Protein AF-A0A7U9STM2-F1 (afdb_monomer_lite)

Foldseek 3Di:
DDDDDPDDDDDDDLVPDDCVVPLLSVLLDLPDALVSLLVLLVVLLVDDDPVVNVSSVVSNVNSCVSHVVSVVVCCVDDVSVVSNCVSCVVVVVVVVVVVVVVVLLVVLLVQLVVCVVVPDDLVVSLVVSCVVVVDDSVRSVVND

Sequence (144 aa):
MKGEVLFPTQIIVTKELEEETHIWLSALSDEIKKQSMLRLLKETGRLSGKAEKEYADSVMEVSIGANKQVIEELIGDGDMCQALMEIMEPQLLLREKEARKEGRKEGIQGTVDTLREFGHGDLEIKRAIMQRYQLSIEEAGEYL

pLDDT: mean 86.17, std 10.6, range [41.19, 97.88]

Secondary structure (DSSP, 8-state):
-----SS------GGGS-TTT-HHHHTTSS---HHHHHHHHHHHHH--SHHHHHHHHHHHHHHHHH-HHHHHHHHH-TTHHHHHHHHHHHHHHHHHHHHHHHHHHHHHHHHHHHHHHTT--HHHHHHHHHHHHT--HHHHHTT-

Radius of gyration: 26.17 Å; chains: 1; bounding box: 49×39×75 Å

Structure (mmCIF, N/CA/C/O backbone):
data_AF-A0A7U9STM2-F1
#
_entry.id   AF-A0A7U9STM2-F1
#
loop_
_atom_site.group_PDB
_atom_site.id
_atom_site.type_symbol
_atom_site.label_atom_id
_atom_site.label_alt_id
_atom_site.label_comp_id
_atom_site.label_asym_id
_atom_site.label_entity_id
_atom_site.label_seq_id
_atom_site.pdbx_PDB_ins_code
_atom_site.Cartn_x
_atom_site.Cartn_y
_atom_site.Cartn_z
_atom_site.occupancy
_atom_site.B_iso_or_equiv
_atom_site.auth_seq_id
_atom_site.auth_comp_id
_atom_site.auth_asym_id
_atom_site.auth_atom_id
_atom_site.pdbx_PDB_model_num
ATOM 1 N N . MET A 1 1 ? -25.153 -22.803 37.584 1.00 41.19 1 MET A N 1
ATOM 2 C CA . MET A 1 1 ? -24.150 -23.883 37.476 1.00 41.19 1 MET A CA 1
ATOM 3 C C . MET A 1 1 ? -22.917 -23.459 38.261 1.00 41.19 1 MET A C 1
ATOM 5 O O . MET A 1 1 ? -22.403 -22.388 37.980 1.00 41.19 1 MET A O 1
ATOM 9 N N . LYS A 1 2 ? -22.485 -24.227 39.269 1.00 46.94 2 LYS A N 1
ATOM 10 C CA . LYS A 1 2 ? -21.166 -24.054 39.902 1.00 46.94 2 LYS A CA 1
ATOM 11 C C . LYS A 1 2 ? -20.234 -25.073 39.249 1.00 46.94 2 LYS A C 1
ATOM 13 O O . LYS A 1 2 ? -20.282 -26.241 39.609 1.00 46.94 2 LYS A O 1
ATOM 18 N N . GLY A 1 3 ? -19.499 -24.647 38.227 1.00 58.28 3 GLY A N 1
ATOM 19 C CA . GLY A 1 3 ? -18.401 -25.428 37.664 1.00 58.28 3 GLY A CA 1
ATOM 20 C C . GLY A 1 3 ? -17.124 -25.044 38.395 1.00 58.28 3 GLY A C 1
ATOM 21 O O . GLY A 1 3 ? -16.767 -23.868 38.401 1.00 58.28 3 GLY A O 1
ATOM 22 N N . GLU A 1 4 ? -16.480 -26.003 39.055 1.00 63.41 4 GLU A N 1
ATOM 23 C CA . GLU A 1 4 ? -15.138 -25.810 39.604 1.00 63.41 4 GLU A CA 1
ATOM 24 C C . GLU A 1 4 ? -14.169 -25.620 38.436 1.00 63.41 4 GLU A C 1
ATOM 26 O O . GLU A 1 4 ? -13.961 -26.530 37.633 1.00 63.41 4 GLU A O 1
ATOM 31 N N . VAL A 1 5 ? -13.625 -24.413 38.293 1.00 62.53 5 VAL A N 1
ATOM 32 C CA . VAL A 1 5 ? -12.646 -24.124 37.247 1.00 62.53 5 VAL A CA 1
ATOM 33 C C . VAL A 1 5 ? -11.273 -24.539 37.767 1.00 62.53 5 VAL A C 1
ATOM 35 O O . VAL A 1 5 ? -10.839 -24.068 38.815 1.00 62.53 5 VAL A O 1
ATOM 38 N N . LEU A 1 6 ? -10.612 -25.456 37.053 1.00 74.06 6 LEU A N 1
ATOM 39 C CA . LEU A 1 6 ? -9.398 -26.175 37.484 1.00 74.06 6 LEU A CA 1
ATOM 40 C C . LEU A 1 6 ? -8.150 -25.288 37.668 1.00 74.06 6 LEU A C 1
ATOM 42 O O . LEU A 1 6 ? -7.099 -25.773 38.080 1.00 74.06 6 LEU A O 1
ATOM 46 N N . PHE A 1 7 ? -8.252 -23.999 37.362 1.00 79.75 7 PHE A N 1
ATOM 47 C CA . PHE A 1 7 ? -7.211 -22.993 37.531 1.00 79.75 7 PHE A CA 1
ATOM 48 C C . PHE A 1 7 ? -7.848 -21.594 37.590 1.00 79.75 7 PHE A C 1
ATOM 50 O O . PHE A 1 7 ? -8.989 -21.419 37.138 1.00 79.75 7 PHE A O 1
ATOM 57 N N . PRO A 1 8 ? -7.134 -20.586 38.131 1.00 80.88 8 PRO A N 1
ATOM 58 C CA . PRO A 1 8 ? -7.616 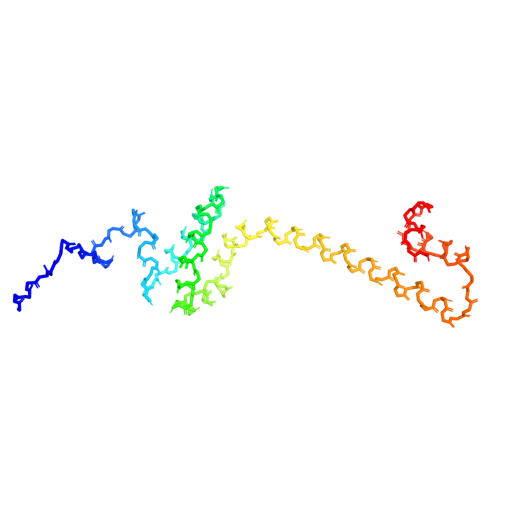-19.210 38.172 1.00 80.88 8 PRO A CA 1
ATOM 59 C C . PRO A 1 8 ? -8.045 -18.749 36.779 1.00 80.88 8 PRO A C 1
ATOM 61 O O . PRO A 1 8 ? -7.236 -18.682 35.858 1.00 80.88 8 PRO A O 1
ATOM 64 N N . THR A 1 9 ? -9.336 -18.469 36.626 1.00 84.94 9 THR A N 1
ATOM 65 C CA . THR A 1 9 ? -9.938 -18.077 35.352 1.00 84.94 9 THR A CA 1
ATOM 66 C C . THR A 1 9 ? -10.520 -16.689 35.497 1.00 84.94 9 THR A C 1
ATOM 68 O O . THR A 1 9 ? -11.333 -16.440 36.387 1.00 84.94 9 THR A O 1
ATOM 71 N N . GLN A 1 10 ? -10.105 -15.791 34.611 1.00 83.75 10 GLN A N 1
ATOM 72 C CA . GLN A 1 10 ? -10.669 -14.458 34.499 1.00 83.75 10 GLN A CA 1
ATOM 73 C C . GLN A 1 10 ? -11.554 -14.407 33.257 1.00 83.75 10 GLN A C 1
ATOM 75 O O . GLN A 1 10 ? -11.119 -14.762 32.164 1.00 83.75 10 GLN A O 1
ATOM 80 N N . ILE A 1 11 ? -12.801 -13.979 33.437 1.00 84.44 11 ILE A N 1
ATOM 81 C CA . ILE A 1 11 ? -13.749 -13.762 32.345 1.00 84.44 11 ILE A CA 1
ATOM 82 C C . ILE A 1 11 ? -13.866 -12.256 32.150 1.00 84.44 11 ILE A C 1
ATOM 84 O O . ILE A 1 11 ? -14.214 -11.539 33.086 1.00 84.44 11 ILE A O 1
ATOM 88 N N . ILE A 1 12 ? -13.569 -11.791 30.940 1.00 82.31 12 ILE A N 1
ATOM 89 C CA . ILE A 1 12 ? -13.758 -10.399 30.537 1.00 82.31 12 ILE A CA 1
ATOM 90 C C . ILE A 1 12 ? -14.971 -10.353 29.614 1.00 82.31 12 ILE A C 1
ATOM 92 O O . ILE A 1 12 ? -15.032 -11.074 28.620 1.00 82.31 12 ILE A O 1
ATOM 96 N N . VAL A 1 13 ? -15.941 -9.512 29.957 1.00 84.50 13 VAL A N 1
ATOM 97 C CA . VAL A 1 13 ? -17.175 -9.338 29.190 1.00 84.50 13 VAL A CA 1
ATOM 98 C C . VAL A 1 13 ? -17.058 -8.033 28.409 1.00 84.50 13 VAL A C 1
ATOM 100 O O . VAL A 1 13 ? -17.292 -6.959 28.952 1.00 84.50 13 VAL A O 1
ATOM 103 N N . THR A 1 14 ? -16.675 -8.113 27.133 1.00 80.56 14 THR A N 1
ATOM 104 C CA . THR A 1 14 ? -16.363 -6.936 26.297 1.00 80.56 14 THR A CA 1
ATOM 105 C C . THR A 1 14 ? -17.529 -5.955 26.165 1.00 80.56 14 THR A C 1
ATOM 107 O O . THR A 1 14 ? -17.302 -4.751 26.158 1.00 80.56 14 THR A O 1
ATOM 110 N N . LYS A 1 15 ? -18.776 -6.446 26.160 1.00 77.94 15 LYS A N 1
ATOM 111 C CA . LYS A 1 15 ? -19.999 -5.617 26.145 1.00 77.94 15 LYS A CA 1
ATOM 112 C C . LYS A 1 15 ? -20.225 -4.772 27.411 1.00 77.94 15 LYS A C 1
ATOM 114 O O . LYS A 1 15 ? -21.044 -3.862 27.384 1.00 77.94 15 LYS A O 1
ATOM 119 N N . GLU A 1 16 ? -19.568 -5.105 28.522 1.00 81.88 16 GLU A N 1
ATOM 120 C CA . GLU A 1 16 ? -19.660 -4.358 29.789 1.00 81.88 16 GLU A CA 1
ATOM 121 C C . GLU A 1 16 ? -18.469 -3.411 29.987 1.00 81.88 16 GLU A C 1
ATOM 123 O O . GLU A 1 16 ? -18.435 -2.654 30.957 1.00 81.88 16 GLU A O 1
ATOM 128 N N . LEU A 1 17 ? -17.492 -3.439 29.077 1.00 81.88 17 LEU A N 1
ATOM 129 C CA . LEU A 1 17 ? -16.356 -2.532 29.114 1.00 81.88 17 LEU A CA 1
ATOM 130 C C . LEU A 1 17 ? -16.737 -1.166 28.550 1.00 81.88 17 LEU A C 1
ATOM 132 O O . LEU A 1 17 ? -17.488 -1.047 27.582 1.00 81.88 17 LEU A O 1
ATOM 136 N N . GLU A 1 18 ? -16.139 -0.126 29.123 1.00 79.75 18 GLU A N 1
ATOM 137 C CA . GLU A 1 18 ? -16.176 1.202 28.531 1.00 79.75 18 GLU A CA 1
ATOM 138 C C . GLU A 1 18 ? -15.393 1.200 27.211 1.00 79.75 18 GLU A C 1
ATOM 140 O O . GLU A 1 18 ? -14.176 0.980 27.181 1.00 79.75 18 GLU A O 1
ATOM 145 N N . GLU A 1 19 ? -16.125 1.430 26.119 1.00 72.75 19 GLU A N 1
ATOM 146 C CA . GLU A 1 19 ? -15.654 1.312 24.735 1.00 72.75 19 GLU A CA 1
ATOM 147 C C . GLU A 1 19 ? -14.490 2.272 24.435 1.00 72.75 19 GLU A C 1
ATOM 149 O O . GLU A 1 19 ? -13.602 1.944 23.650 1.00 72.75 19 GLU A O 1
ATOM 154 N N . GLU A 1 20 ? -14.446 3.434 25.097 1.00 74.19 20 GLU A N 1
ATOM 155 C CA . GLU A 1 20 ? -13.393 4.434 24.890 1.00 74.19 20 GLU A CA 1
ATOM 156 C C . GLU A 1 20 ? -12.037 4.008 25.464 1.00 74.19 20 GLU A C 1
ATOM 158 O O . GLU A 1 20 ? -11.002 4.296 24.867 1.00 74.19 20 GLU A O 1
ATOM 163 N N . THR A 1 21 ? -12.024 3.304 26.598 1.00 81.06 21 THR A N 1
ATOM 164 C CA . THR A 1 21 ? -10.782 2.887 27.272 1.00 81.06 21 THR A CA 1
ATOM 165 C C . THR A 1 21 ? -10.283 1.527 26.784 1.00 81.06 21 THR A C 1
ATOM 167 O O . THR A 1 21 ? -9.089 1.245 26.852 1.00 81.06 21 THR A O 1
ATOM 170 N N . HIS A 1 22 ? -11.180 0.683 26.266 1.00 86.69 22 HIS A N 1
ATOM 171 C CA . HIS A 1 22 ? -10.884 -0.706 25.894 1.00 86.69 22 HIS A CA 1
ATOM 172 C C . HIS A 1 22 ? -11.125 -0.986 24.408 1.00 86.69 22 HIS A C 1
ATOM 174 O O . HIS A 1 22 ? -11.522 -2.092 24.043 1.00 86.69 22 HIS A O 1
ATOM 180 N N . ILE A 1 23 ? -10.859 0.004 23.553 1.00 86.31 23 ILE A N 1
ATOM 181 C CA . ILE A 1 23 ? -11.194 -0.032 22.124 1.00 86.31 23 ILE A CA 1
ATOM 182 C C . ILE A 1 23 ? -10.671 -1.277 21.384 1.00 86.31 23 ILE A C 1
ATOM 184 O O . ILE A 1 23 ? -1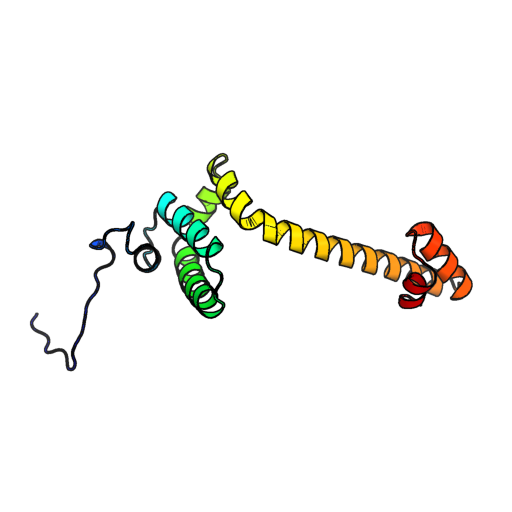1.359 -1.830 20.534 1.00 86.31 23 ILE A O 1
ATOM 188 N N . TRP A 1 24 ? -9.481 -1.772 21.737 1.00 89.00 24 TRP A N 1
ATOM 189 C CA . TRP A 1 24 ? -8.902 -2.976 21.129 1.00 89.00 24 TRP A CA 1
ATOM 190 C C . TRP A 1 24 ? -9.635 -4.263 21.524 1.00 89.00 24 TRP A C 1
ATOM 192 O O . TRP A 1 24 ? -9.747 -5.177 20.716 1.00 89.00 24 TRP A O 1
ATOM 202 N N . LEU A 1 25 ? -10.155 -4.343 22.754 1.00 87.94 25 LEU A N 1
ATOM 203 C CA . LEU A 1 25 ? -10.939 -5.493 23.213 1.00 87.94 25 LEU A CA 1
ATOM 204 C C . LEU A 1 25 ? -12.376 -5.431 22.695 1.00 87.94 25 LEU A C 1
ATOM 206 O O . LEU A 1 25 ? -12.946 -6.469 22.369 1.00 87.94 25 LEU A O 1
ATOM 210 N N . SER A 1 26 ? -12.962 -4.234 22.608 1.00 85.50 26 SER A N 1
ATOM 211 C CA . SER A 1 26 ? -14.299 -4.064 22.035 1.00 85.50 26 SER A CA 1
ATOM 212 C C . SER A 1 26 ? -14.318 -4.316 20.526 1.00 85.50 26 SER A C 1
ATOM 214 O O . SER A 1 26 ? -15.320 -4.814 20.018 1.00 85.50 26 SER A O 1
ATOM 216 N N . ALA A 1 27 ? -13.210 -4.063 19.821 1.00 88.38 27 ALA A N 1
ATOM 217 C CA . ALA A 1 27 ? -13.078 -4.333 18.391 1.00 88.38 27 ALA A CA 1
ATOM 218 C C . ALA A 1 27 ? -13.173 -5.823 18.019 1.00 88.38 27 ALA A C 1
ATOM 220 O O . ALA A 1 27 ? -13.601 -6.147 16.917 1.00 88.38 27 ALA A O 1
ATOM 221 N N . LEU A 1 28 ? -12.864 -6.728 18.955 1.00 87.94 28 LEU A N 1
ATOM 222 C CA . LEU A 1 28 ? -12.997 -8.180 18.765 1.00 87.94 28 LEU A CA 1
ATOM 223 C C . LEU A 1 28 ? -14.460 -8.671 18.745 1.00 87.94 28 LEU A C 1
ATOM 225 O O . LEU A 1 28 ? -14.698 -9.873 18.638 1.00 87.94 28 LEU A O 1
ATOM 229 N N . SER A 1 29 ? -15.427 -7.762 18.879 1.00 85.44 29 SER A N 1
ATOM 230 C CA . SER A 1 29 ? -16.857 -8.021 18.693 1.00 85.44 29 SER A CA 1
ATOM 231 C C . SER A 1 29 ? -17.253 -7.944 17.213 1.00 85.44 29 SER A C 1
ATOM 233 O O . SER A 1 29 ? -16.655 -7.186 16.453 1.00 85.44 29 SER A O 1
ATOM 235 N N . ASP A 1 30 ? -18.299 -8.663 16.808 1.00 88.38 30 ASP A N 1
ATOM 236 C CA . ASP A 1 30 ? -18.936 -8.580 15.481 1.00 88.38 30 ASP A CA 1
ATOM 237 C C . ASP A 1 30 ? -20.034 -7.498 15.390 1.00 88.38 30 ASP A C 1
ATOM 239 O O . ASP A 1 30 ? -20.701 -7.356 14.366 1.00 88.38 30 ASP A O 1
ATOM 243 N N . GLU A 1 31 ? -20.200 -6.705 16.453 1.00 85.56 31 GLU A N 1
ATOM 244 C CA . GLU A 1 31 ? -21.159 -5.596 16.545 1.00 85.56 31 GLU A CA 1
ATOM 245 C C . GLU A 1 31 ? -20.462 -4.220 16.630 1.00 85.56 31 GLU A C 1
ATOM 247 O O . GLU A 1 31 ? -20.928 -3.306 17.320 1.00 85.56 31 GLU A O 1
ATOM 252 N N . ILE A 1 32 ? -19.306 -4.047 15.977 1.00 87.56 32 ILE A N 1
ATOM 253 C CA . ILE A 1 32 ? -18.551 -2.789 16.076 1.00 87.56 32 ILE A CA 1
ATOM 254 C C . ILE A 1 32 ? -19.309 -1.630 15.410 1.00 87.56 32 ILE A C 1
ATOM 256 O O . ILE A 1 32 ? -19.852 -1.739 14.311 1.00 87.56 32 ILE A O 1
ATOM 260 N N . LYS A 1 33 ? -19.316 -0.455 16.043 1.00 87.69 33 LYS A N 1
ATOM 261 C CA . LYS A 1 33 ? -19.903 0.755 15.447 1.00 87.69 33 LYS A CA 1
ATOM 262 C C . LYS A 1 33 ? -18.910 1.430 14.500 1.00 87.69 33 LYS A C 1
ATOM 264 O O . LYS A 1 33 ? -17.704 1.428 14.745 1.00 87.69 33 LYS A O 1
ATOM 269 N N . LYS A 1 34 ? -19.420 2.147 13.489 1.00 84.62 34 LYS A N 1
ATOM 270 C CA . LYS A 1 34 ? -18.614 2.964 12.552 1.00 84.62 34 LYS A CA 1
ATOM 271 C C . LYS A 1 34 ? -17.614 3.888 13.248 1.00 84.62 34 LYS A C 1
ATOM 273 O O . LYS A 1 34 ? -16.449 3.949 12.870 1.00 84.62 34 LYS A O 1
ATOM 278 N N . GLN A 1 35 ? -18.069 4.613 14.272 1.00 81.06 35 GLN A N 1
ATOM 279 C CA . GLN A 1 35 ? -17.226 5.562 15.006 1.00 81.06 35 GLN A CA 1
ATOM 280 C C . GLN A 1 35 ? -16.085 4.858 15.748 1.00 81.06 35 GLN A C 1
ATOM 282 O O . GLN A 1 35 ? -14.965 5.366 15.772 1.00 81.06 35 GLN A O 1
ATOM 287 N N . SER A 1 36 ? -16.356 3.685 16.314 1.00 85.75 36 SER A N 1
ATOM 288 C CA . SER A 1 36 ? -15.369 2.869 17.021 1.00 85.75 36 SER A CA 1
ATOM 289 C C . SER A 1 36 ? -14.344 2.293 16.050 1.00 85.75 36 SER A C 1
ATOM 291 O O . SER A 1 36 ? -13.149 2.401 16.303 1.00 85.75 36 SER A O 1
ATOM 293 N N . MET A 1 37 ? -14.785 1.805 14.887 1.00 86.06 37 MET A N 1
ATOM 294 C CA . MET A 1 37 ? -13.884 1.358 13.821 1.00 86.06 37 MET A CA 1
ATOM 295 C C . MET A 1 37 ? -12.982 2.495 13.313 1.00 86.06 37 MET A C 1
ATOM 297 O O . MET A 1 37 ? -11.777 2.314 13.161 1.00 86.06 37 MET A O 1
ATOM 301 N N . LEU A 1 38 ? -13.521 3.705 13.125 1.00 81.88 38 LEU A N 1
ATOM 302 C CA . LEU A 1 38 ? -12.701 4.870 12.770 1.00 81.88 38 LEU A CA 1
ATOM 303 C C . LEU A 1 38 ? -11.667 5.227 13.838 1.00 81.88 38 LEU A C 1
ATOM 305 O O . LEU A 1 38 ? -10.540 5.596 13.510 1.00 81.88 38 LEU A O 1
ATOM 309 N N . ARG A 1 39 ? -12.041 5.166 15.118 1.00 84.69 39 ARG A N 1
ATOM 310 C CA . ARG A 1 39 ? -11.091 5.399 16.211 1.00 84.69 39 ARG A CA 1
ATOM 311 C C . ARG A 1 39 ? -10.000 4.328 16.215 1.00 84.69 39 ARG A C 1
ATOM 313 O O . ARG A 1 39 ? -8.836 4.678 16.358 1.00 84.69 39 ARG A O 1
ATOM 320 N N . LEU A 1 40 ? -10.352 3.066 15.976 1.00 87.38 40 LEU A N 1
ATOM 321 C CA . LEU A 1 40 ? -9.404 1.955 15.874 1.00 87.38 40 LEU A CA 1
ATOM 322 C C . LEU A 1 40 ? -8.392 2.177 14.734 1.00 87.38 40 LEU A C 1
ATOM 324 O O . LEU A 1 40 ? -7.185 2.046 14.937 1.00 87.38 40 LEU A O 1
ATOM 328 N N . LEU A 1 41 ? -8.865 2.621 13.565 1.00 83.38 41 LEU A N 1
ATOM 329 C CA . LEU A 1 41 ? -8.018 3.013 12.430 1.00 83.38 41 LEU A CA 1
ATOM 330 C C . LEU A 1 41 ? -7.069 4.169 12.786 1.00 83.38 41 LEU A C 1
ATOM 332 O O . LEU A 1 41 ? -5.882 4.121 12.459 1.00 83.38 41 LEU A O 1
ATOM 336 N N . LYS A 1 42 ? -7.568 5.191 13.495 1.00 83.12 42 LYS A N 1
ATOM 337 C CA . LYS A 1 42 ? -6.748 6.319 13.969 1.00 83.12 42 LYS A CA 1
ATOM 338 C C . LYS A 1 42 ? -5.667 5.865 14.943 1.00 83.12 42 LYS A C 1
ATOM 340 O O . LYS A 1 42 ? -4.516 6.258 14.782 1.00 83.12 42 LYS A O 1
ATOM 345 N N . GLU A 1 43 ? -6.018 5.045 15.928 1.00 85.12 43 GLU A N 1
ATOM 346 C CA . GLU A 1 43 ? -5.055 4.537 16.907 1.00 85.12 43 GLU A CA 1
ATOM 347 C C . GLU A 1 43 ? -4.003 3.648 16.237 1.00 85.12 43 GLU A C 1
ATOM 349 O O . GLU A 1 43 ? -2.817 3.828 16.500 1.00 85.12 43 GLU A O 1
ATOM 354 N N . THR A 1 44 ? -4.395 2.811 15.270 1.00 83.75 44 THR A N 1
ATOM 355 C CA . THR A 1 44 ? -3.459 2.018 14.450 1.00 83.75 44 THR A CA 1
ATOM 356 C C . THR A 1 44 ? -2.438 2.907 13.731 1.00 83.75 44 THR A C 1
ATOM 358 O O . THR A 1 44 ? -1.238 2.635 13.764 1.00 83.75 44 THR A O 1
ATOM 361 N N . GLY A 1 45 ? -2.886 4.017 13.132 1.00 77.31 45 GLY A N 1
ATOM 362 C CA . GLY A 1 45 ? -2.006 4.973 12.451 1.00 77.31 45 GLY A CA 1
ATOM 363 C C . GLY A 1 45 ? -1.014 5.695 13.374 1.00 77.31 45 GLY A C 1
ATOM 364 O O . GLY A 1 45 ? 0.025 6.162 12.908 1.00 77.31 45 GLY A O 1
ATOM 365 N N . ARG A 1 46 ? -1.301 5.778 14.681 1.00 83.38 46 ARG A N 1
ATOM 366 C CA . ARG A 1 46 ? -0.440 6.434 15.683 1.00 83.38 46 ARG A CA 1
ATOM 367 C C . ARG A 1 46 ? 0.640 5.514 16.246 1.00 83.38 46 ARG A C 1
ATOM 369 O O . ARG A 1 46 ? 1.592 6.007 16.854 1.00 83.38 46 ARG A O 1
ATOM 376 N N . LEU A 1 47 ? 0.511 4.202 16.058 1.00 86.19 47 LEU A N 1
ATOM 377 C CA . LEU A 1 47 ? 1.495 3.239 16.538 1.00 86.19 47 LEU A CA 1
ATOM 378 C C . LEU A 1 47 ? 2.814 3.406 15.784 1.00 86.19 47 LEU A C 1
ATOM 380 O O . LEU A 1 47 ? 2.858 3.537 14.559 1.00 86.19 47 LEU A O 1
ATOM 384 N N . SER A 1 48 ? 3.918 3.372 16.525 1.00 83.38 48 SER A N 1
ATOM 385 C CA . SER A 1 48 ? 5.270 3.498 15.965 1.00 83.38 48 SER A CA 1
ATOM 386 C C . SER A 1 48 ? 6.142 2.275 16.248 1.00 83.38 48 SER A C 1
ATOM 388 O O . SER A 1 48 ? 7.024 1.969 15.443 1.00 83.38 48 SER A O 1
ATOM 390 N N . GLY A 1 49 ? 5.861 1.527 17.321 1.00 89.19 49 GLY A N 1
ATOM 391 C CA . GLY A 1 49 ? 6.572 0.302 17.669 1.00 89.19 49 GLY A CA 1
ATOM 392 C C . GLY A 1 49 ? 6.233 -0.864 16.739 1.00 89.19 49 GLY A C 1
ATOM 393 O O . GLY A 1 49 ? 5.076 -1.082 16.394 1.00 89.19 49 GLY A O 1
ATOM 394 N N . LYS A 1 50 ? 7.243 -1.657 16.358 1.00 87.88 50 LYS A N 1
ATOM 395 C CA . LYS A 1 50 ? 7.053 -2.835 15.493 1.00 87.88 50 LYS A CA 1
ATOM 396 C C . LYS A 1 50 ? 6.104 -3.868 16.116 1.00 87.88 50 LYS A C 1
ATOM 398 O O . LYS A 1 50 ? 5.158 -4.282 15.463 1.00 87.88 50 LYS A O 1
ATOM 403 N N . ALA A 1 51 ? 6.335 -4.242 17.376 1.00 89.44 51 ALA A N 1
ATOM 404 C CA . ALA A 1 51 ? 5.506 -5.234 18.065 1.00 89.44 51 ALA A CA 1
ATOM 405 C C . ALA A 1 51 ? 4.067 -4.735 18.284 1.00 89.44 51 ALA A C 1
ATOM 407 O O . ALA A 1 51 ? 3.116 -5.478 18.084 1.00 89.44 51 ALA A O 1
ATOM 408 N N . GLU A 1 52 ? 3.901 -3.461 18.648 1.00 87.69 52 GLU A N 1
ATOM 409 C CA . GLU A 1 52 ? 2.579 -2.843 18.812 1.00 87.69 52 GLU A CA 1
ATOM 410 C C . GLU A 1 52 ? 1.786 -2.860 17.505 1.00 87.69 52 GLU A C 1
ATOM 412 O O . GLU A 1 52 ? 0.605 -3.191 17.519 1.00 87.69 52 GLU A O 1
ATOM 417 N N . LYS A 1 53 ? 2.448 -2.564 16.377 1.00 87.62 53 LYS A N 1
ATOM 418 C CA . LYS A 1 53 ? 1.846 -2.671 15.045 1.00 87.62 53 LYS A CA 1
ATOM 419 C C . LYS A 1 53 ? 1.424 -4.099 14.724 1.00 87.62 53 LYS A C 1
ATOM 421 O O . LYS A 1 53 ? 0.285 -4.296 14.344 1.00 87.62 53 LYS A O 1
ATOM 426 N N . GLU A 1 54 ? 2.287 -5.089 14.946 1.00 90.69 54 GLU A N 1
ATOM 427 C CA . GLU A 1 54 ? 1.953 -6.499 14.682 1.00 90.69 54 GLU A CA 1
ATOM 428 C C . GLU A 1 54 ? 0.741 -6.977 15.512 1.00 90.69 54 GLU A C 1
ATOM 430 O O . GLU A 1 54 ? -0.128 -7.694 15.004 1.00 90.69 54 GLU A O 1
ATOM 435 N N . TYR A 1 55 ? 0.630 -6.546 16.775 1.00 91.00 55 TYR A N 1
ATOM 436 C CA . TYR A 1 55 ? -0.545 -6.841 17.603 1.00 91.00 55 TYR A CA 1
ATOM 437 C C . TYR A 1 55 ? -1.801 -6.117 17.118 1.00 91.00 55 TYR A C 1
ATOM 439 O O . TYR A 1 55 ? -2.867 -6.729 17.039 1.00 91.00 55 TYR A O 1
ATOM 447 N N . ALA A 1 56 ? -1.680 -4.835 16.777 1.00 90.50 56 ALA A N 1
ATOM 448 C CA . ALA A 1 56 ? -2.777 -4.055 16.223 1.00 90.50 56 ALA A CA 1
ATOM 449 C C . ALA A 1 56 ? -3.283 -4.644 14.906 1.00 90.50 56 ALA A C 1
ATOM 451 O O . ALA A 1 56 ? -4.489 -4.796 14.745 1.00 90.50 56 ALA A O 1
ATOM 452 N N . ASP A 1 57 ? -2.379 -5.051 14.016 1.00 88.12 57 ASP A N 1
ATOM 453 C CA . ASP A 1 57 ? -2.704 -5.680 12.737 1.00 88.12 57 ASP A CA 1
ATOM 454 C C . ASP A 1 57 ? -3.496 -6.976 12.952 1.00 88.12 57 ASP A C 1
ATOM 456 O O . ASP A 1 57 ? -4.523 -7.187 12.309 1.00 88.12 57 ASP A O 1
ATOM 460 N N . SER A 1 58 ? -3.091 -7.796 13.929 1.00 92.62 58 SER A N 1
ATOM 461 C CA . SER A 1 58 ? -3.796 -9.039 14.279 1.00 92.62 58 SER A CA 1
ATOM 462 C C . SER A 1 58 ? -5.226 -8.780 14.773 1.00 92.62 58 SER A C 1
ATOM 464 O O . SER A 1 58 ? -6.164 -9.481 14.392 1.00 92.62 58 SER A O 1
ATOM 466 N N . VAL A 1 59 ? -5.419 -7.759 15.618 1.00 92.12 59 VAL A N 1
ATOM 467 C CA . VAL A 1 59 ? -6.757 -7.369 16.097 1.00 92.12 59 VAL A CA 1
ATOM 468 C C . VAL A 1 59 ? -7.586 -6.773 14.959 1.00 92.12 59 VAL A C 1
ATOM 470 O O . VAL A 1 59 ? -8.757 -7.124 14.809 1.00 92.12 59 VAL A O 1
ATOM 473 N N . MET A 1 60 ? -6.990 -5.910 14.133 1.00 88.88 60 MET A N 1
ATOM 474 C CA . MET A 1 60 ? -7.634 -5.273 12.983 1.00 88.88 60 MET A CA 1
ATOM 475 C C . MET A 1 60 ? -8.124 -6.298 11.963 1.00 88.88 60 MET A C 1
ATOM 477 O O . MET A 1 60 ? -9.247 -6.174 11.482 1.00 88.88 60 MET A O 1
ATOM 481 N N . GLU A 1 61 ? -7.327 -7.323 11.661 1.00 90.50 61 GLU A N 1
ATOM 482 C CA . GLU A 1 61 ? -7.692 -8.380 10.715 1.00 90.50 61 GLU A CA 1
ATOM 483 C C . GLU A 1 61 ? -8.967 -9.110 11.153 1.00 90.50 61 GLU A C 1
ATOM 485 O O . GLU A 1 61 ? -9.923 -9.220 10.379 1.00 90.50 61 GLU A O 1
ATOM 490 N N . VAL A 1 62 ? -9.019 -9.545 12.416 1.00 92.31 62 VAL A N 1
ATOM 491 C CA . VAL A 1 62 ? -10.193 -10.232 12.975 1.00 92.31 62 VAL A CA 1
ATOM 492 C C . VAL A 1 62 ? -11.399 -9.295 13.023 1.00 92.31 62 VAL A C 1
ATOM 494 O O . VAL A 1 62 ? -12.495 -9.676 12.609 1.00 92.31 62 VAL A O 1
ATOM 497 N N . SER A 1 63 ? -11.191 -8.052 13.465 1.00 91.00 63 SER A N 1
ATOM 498 C CA . SER A 1 63 ? -12.254 -7.050 13.598 1.00 91.00 63 SER A CA 1
ATOM 499 C C . SER A 1 63 ? -12.868 -6.705 12.237 1.00 91.00 63 SER A C 1
ATOM 501 O O . SER A 1 63 ? -14.085 -6.724 12.084 1.00 91.00 63 SER A O 1
ATOM 503 N N . ILE A 1 64 ? -12.052 -6.445 11.211 1.00 89.19 64 ILE A N 1
ATOM 504 C CA . ILE A 1 64 ? -12.522 -6.173 9.842 1.00 89.19 64 ILE A CA 1
ATOM 505 C C . ILE A 1 64 ? -13.199 -7.409 9.248 1.00 89.19 64 ILE A C 1
ATOM 507 O O . ILE A 1 64 ? -14.242 -7.294 8.603 1.00 89.19 64 ILE A O 1
ATOM 511 N N . GLY A 1 65 ? -12.624 -8.593 9.473 1.00 89.31 65 GLY A N 1
ATOM 512 C CA . GLY A 1 65 ? -13.164 -9.856 8.981 1.00 89.31 65 GLY A CA 1
ATOM 513 C C . GLY A 1 65 ? -14.581 -10.132 9.487 1.00 89.31 65 GLY A C 1
ATOM 514 O O . GLY A 1 65 ? -15.427 -10.556 8.696 1.00 89.31 65 GLY A O 1
ATOM 515 N N . ALA A 1 66 ? -14.839 -9.849 10.767 1.00 91.56 66 ALA A N 1
ATOM 516 C CA . ALA A 1 66 ? -16.153 -9.986 11.393 1.00 91.56 66 ALA A CA 1
ATOM 517 C C . ALA A 1 66 ? -17.117 -8.838 11.033 1.00 91.56 66 ALA A C 1
ATOM 519 O O . ALA A 1 66 ? -18.312 -9.069 10.885 1.00 91.56 66 ALA A O 1
ATOM 520 N N . ASN A 1 67 ? -16.607 -7.619 10.816 1.00 90.81 67 ASN A N 1
ATOM 521 C CA . ASN A 1 67 ? -17.412 -6.402 10.650 1.00 90.81 67 ASN A CA 1
ATOM 522 C C . ASN A 1 67 ? -17.347 -5.803 9.227 1.00 90.81 67 ASN A C 1
ATOM 524 O O . ASN A 1 67 ? -17.285 -4.582 9.054 1.00 90.81 67 ASN A O 1
ATOM 528 N N . LYS A 1 68 ? -17.367 -6.645 8.184 1.00 89.12 68 LYS A N 1
ATOM 529 C CA . LYS A 1 68 ? -17.202 -6.206 6.780 1.00 89.12 68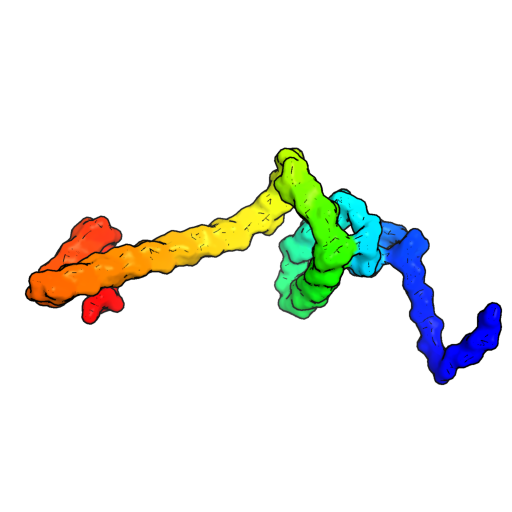 LYS A CA 1
ATOM 530 C C . LYS A 1 68 ? -18.195 -5.129 6.343 1.00 89.12 68 LYS A C 1
ATOM 532 O O . LYS A 1 68 ? -17.786 -4.157 5.720 1.00 89.12 68 LYS A O 1
ATOM 537 N N . GLN A 1 69 ? -19.469 -5.268 6.712 1.00 87.62 69 GLN A N 1
ATOM 538 C CA . GLN A 1 69 ? -20.519 -4.307 6.342 1.00 87.62 69 GLN A CA 1
ATOM 539 C C . GLN A 1 69 ? -20.220 -2.900 6.877 1.00 87.62 69 GLN A C 1
ATOM 541 O O . GLN A 1 69 ? -20.362 -1.916 6.160 1.00 87.62 69 GLN A O 1
ATOM 546 N N . VAL A 1 70 ? -19.719 -2.800 8.112 1.00 87.94 70 VAL A N 1
ATOM 547 C CA . VAL A 1 70 ? -19.352 -1.518 8.734 1.00 87.94 70 VAL A CA 1
ATOM 548 C C . VAL A 1 70 ? -18.223 -0.844 7.954 1.00 87.94 70 VAL A C 1
ATOM 550 O O . VAL A 1 70 ? -18.254 0.368 7.759 1.00 87.94 70 VAL A O 1
ATOM 553 N N . ILE A 1 71 ? -17.249 -1.624 7.477 1.00 82.06 71 ILE A N 1
ATOM 554 C CA . ILE A 1 71 ? -16.139 -1.135 6.649 1.00 82.06 71 ILE A CA 1
ATOM 555 C C . ILE A 1 71 ? -16.616 -0.705 5.261 1.00 82.06 71 ILE A C 1
ATOM 557 O O . ILE A 1 71 ? -16.243 0.369 4.800 1.00 82.06 71 ILE A O 1
ATOM 561 N N . GLU A 1 72 ? -17.453 -1.503 4.602 1.00 83.88 72 GLU A N 1
ATOM 562 C CA . GLU A 1 72 ? -18.012 -1.165 3.287 1.00 83.88 72 GLU A CA 1
ATOM 563 C C . GLU A 1 72 ? -18.812 0.139 3.343 1.00 83.88 72 GLU A C 1
ATOM 565 O O . GLU A 1 72 ? -18.643 1.019 2.499 1.00 83.88 72 GLU A O 1
ATOM 570 N N . GLU A 1 73 ? -19.620 0.310 4.387 1.00 82.69 73 GLU A N 1
ATOM 571 C CA . GLU A 1 73 ? -20.347 1.551 4.609 1.00 82.69 73 GLU A CA 1
ATOM 572 C C . GLU A 1 73 ? -19.422 2.734 4.926 1.00 82.69 73 GLU A C 1
ATOM 574 O O . GLU A 1 73 ? -19.715 3.848 4.509 1.00 82.69 73 GLU A O 1
ATOM 579 N N . LEU A 1 74 ? -18.310 2.523 5.641 1.00 77.94 74 LEU A N 1
ATOM 580 C CA . LEU A 1 74 ? -17.310 3.571 5.892 1.00 77.94 74 LEU A CA 1
ATOM 581 C C . LEU A 1 74 ? -16.606 4.027 4.611 1.00 77.94 74 LEU A C 1
ATOM 583 O O . LEU A 1 74 ? -16.307 5.209 4.471 1.00 77.94 74 LEU A O 1
ATOM 587 N N . ILE A 1 75 ? -16.350 3.101 3.684 1.00 74.00 75 ILE A N 1
ATOM 588 C CA . ILE A 1 75 ? -15.753 3.400 2.376 1.00 74.00 75 ILE A CA 1
ATOM 589 C C . ILE A 1 75 ? -16.759 4.144 1.481 1.00 74.00 75 ILE A C 1
ATOM 591 O O . ILE A 1 75 ? -16.366 5.015 0.707 1.00 74.00 75 ILE A O 1
ATOM 595 N N . GLY A 1 76 ? -18.048 3.807 1.583 1.00 70.81 76 GLY A N 1
ATOM 596 C CA . GLY A 1 76 ? -19.119 4.403 0.780 1.00 70.81 76 GLY A CA 1
ATOM 597 C C . GLY A 1 76 ? -19.648 5.757 1.272 1.00 70.81 76 GLY A C 1
ATOM 598 O O . GLY A 1 76 ? -20.376 6.416 0.530 1.00 70.81 76 GLY A O 1
ATOM 599 N N . ASP A 1 77 ? -19.312 6.178 2.493 1.00 69.50 77 ASP A N 1
ATOM 600 C CA . ASP A 1 77 ? -19.816 7.412 3.108 1.00 69.50 77 ASP A CA 1
ATOM 601 C C . ASP A 1 77 ? -18.848 8.592 2.879 1.00 69.50 77 ASP A C 1
ATOM 603 O O . ASP A 1 77 ? -17.694 8.578 3.319 1.00 69.50 77 ASP A O 1
ATOM 607 N N . GLY A 1 78 ? -19.313 9.616 2.155 1.00 61.47 78 GLY A N 1
ATOM 608 C CA . GLY A 1 78 ? -18.473 10.666 1.562 1.00 61.47 78 GLY A CA 1
ATOM 609 C C . GLY A 1 78 ? -17.686 11.520 2.563 1.00 61.47 78 GLY A C 1
ATOM 610 O O . GLY A 1 78 ? -16.535 11.854 2.290 1.00 61.47 78 GLY A O 1
ATOM 611 N N . ASP A 1 79 ? -18.256 11.817 3.734 1.00 58.16 79 ASP A N 1
ATOM 612 C CA . ASP A 1 79 ? -17.585 12.624 4.769 1.00 58.16 79 ASP A CA 1
ATOM 613 C C . ASP A 1 79 ? -16.615 11.789 5.632 1.00 58.16 79 ASP A C 1
ATOM 615 O O . ASP A 1 79 ? -15.612 12.299 6.134 1.00 58.16 79 ASP A O 1
ATOM 619 N N . MET A 1 80 ? -16.868 10.484 5.794 1.00 55.94 80 MET A N 1
ATOM 620 C CA . MET A 1 80 ? -16.043 9.577 6.614 1.00 55.94 80 MET A CA 1
ATOM 621 C C . MET A 1 80 ? -14.836 9.032 5.839 1.00 55.94 80 MET A C 1
ATOM 623 O O . MET A 1 80 ? -13.791 8.753 6.437 1.00 55.94 80 MET A O 1
ATOM 627 N N . CYS A 1 81 ? -14.945 8.966 4.508 1.00 62.94 81 CYS A N 1
ATOM 628 C CA . CYS A 1 81 ? -13.852 8.618 3.606 1.00 62.94 81 CYS A CA 1
ATOM 629 C C . CYS A 1 81 ? -12.651 9.570 3.768 1.00 62.94 81 CYS A C 1
ATOM 631 O O . CYS A 1 81 ? -11.512 9.129 3.666 1.00 62.9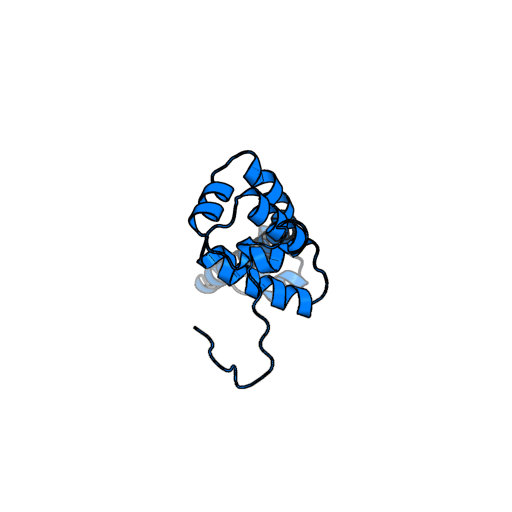4 81 CYS A O 1
ATOM 633 N N . GLN A 1 82 ? -12.871 10.837 4.144 1.00 67.38 82 GLN A N 1
ATOM 634 C CA . GLN A 1 82 ? -11.797 11.819 4.337 1.00 67.38 82 GLN A CA 1
ATOM 635 C C . GLN A 1 82 ? -10.834 11.444 5.476 1.00 67.38 82 GLN A C 1
ATOM 637 O O . GLN A 1 82 ? -9.622 11.452 5.284 1.00 67.38 82 GLN A O 1
ATOM 642 N N . ALA A 1 83 ? -11.347 11.065 6.652 1.00 68.81 83 ALA A N 1
ATOM 643 C CA . ALA A 1 83 ? -10.492 10.699 7.786 1.00 68.81 83 ALA A CA 1
ATOM 644 C C . ALA A 1 83 ? -9.715 9.400 7.519 1.00 68.81 83 ALA A C 1
ATOM 646 O O . ALA A 1 83 ? -8.561 9.268 7.924 1.00 68.81 83 ALA A O 1
ATOM 647 N N . LEU A 1 84 ? -10.343 8.442 6.833 1.00 70.75 84 LEU A N 1
ATOM 648 C CA . LEU A 1 84 ? -9.681 7.216 6.397 1.00 70.75 84 LEU A CA 1
ATOM 649 C C . LEU A 1 84 ? -8.608 7.511 5.335 1.00 70.75 84 LEU A C 1
ATOM 651 O O . LEU A 1 84 ? -7.498 6.990 5.428 1.00 70.75 84 LEU A O 1
ATOM 655 N N . MET A 1 85 ? -8.905 8.389 4.375 1.00 76.44 85 MET A N 1
ATOM 656 C CA . MET A 1 85 ? -7.962 8.843 3.352 1.00 76.44 85 MET A CA 1
ATOM 657 C C . MET A 1 85 ? -6.758 9.551 3.965 1.00 76.44 85 MET A C 1
ATOM 659 O O . MET A 1 85 ? -5.644 9.213 3.598 1.00 76.44 85 MET A O 1
ATOM 663 N N . GLU A 1 86 ? -6.939 10.445 4.939 1.00 79.25 86 GLU A N 1
ATOM 664 C CA . GLU A 1 86 ? -5.826 11.113 5.635 1.00 79.25 86 GLU A CA 1
ATOM 665 C C . GLU A 1 86 ? -4.896 10.114 6.345 1.00 79.25 86 GLU A C 1
ATOM 667 O O . GLU A 1 86 ? -3.675 10.269 6.323 1.00 79.25 86 GLU A O 1
ATOM 672 N N . ILE A 1 87 ? -5.451 9.051 6.940 1.00 75.25 87 ILE A N 1
ATOM 673 C CA . ILE A 1 87 ? -4.658 7.981 7.570 1.00 75.25 87 ILE A CA 1
ATOM 674 C C . ILE A 1 87 ? -3.884 7.179 6.512 1.00 75.25 87 ILE A C 1
ATOM 676 O O . ILE A 1 87 ? -2.731 6.802 6.735 1.00 75.25 87 ILE A O 1
ATOM 680 N N . MET A 1 88 ? -4.510 6.900 5.365 1.00 78.31 88 MET A N 1
ATOM 681 C CA . MET A 1 88 ? -3.932 6.076 4.299 1.00 78.31 88 MET A CA 1
ATOM 682 C C . MET A 1 88 ? -3.000 6.846 3.352 1.00 78.31 88 MET A C 1
ATOM 684 O O . MET A 1 88 ? -2.118 6.237 2.740 1.00 78.31 88 MET A O 1
ATOM 688 N N . GLU A 1 89 ? -3.157 8.163 3.229 1.00 84.00 89 GLU A N 1
ATOM 689 C CA . GLU A 1 89 ? -2.465 9.021 2.263 1.00 84.00 89 GLU A CA 1
ATOM 690 C C . GLU A 1 89 ? -0.937 8.840 2.275 1.00 84.00 89 GLU A C 1
ATOM 692 O O . GLU A 1 89 ? -0.371 8.631 1.199 1.00 84.00 89 GLU A O 1
ATOM 697 N N . PRO A 1 90 ? -0.234 8.798 3.429 1.00 80.44 90 PRO A N 1
ATOM 698 C CA . PRO A 1 90 ? 1.218 8.615 3.432 1.00 80.44 90 PRO A CA 1
ATOM 699 C C . PRO A 1 90 ? 1.665 7.304 2.769 1.00 80.44 90 PRO A C 1
ATOM 701 O O . PRO A 1 90 ? 2.673 7.264 2.060 1.00 80.44 90 PRO A O 1
ATOM 704 N N . GLN A 1 91 ? 0.907 6.226 2.984 1.00 78.81 91 GLN A N 1
ATOM 705 C CA . GLN A 1 91 ? 1.207 4.895 2.454 1.00 78.81 91 GLN A CA 1
ATOM 706 C C . GLN A 1 91 ? 0.829 4.798 0.973 1.00 78.81 91 GLN A C 1
ATOM 708 O O . GLN A 1 91 ? 1.573 4.214 0.183 1.00 78.81 91 GLN A O 1
ATOM 713 N N . LEU A 1 92 ? -0.296 5.406 0.584 1.00 85.06 92 LEU A N 1
ATOM 714 C CA . LEU A 1 92 ? -0.728 5.497 -0.809 1.00 85.06 92 LEU A CA 1
ATOM 715 C C . LEU A 1 92 ? 0.272 6.292 -1.649 1.00 85.06 92 LEU A C 1
ATOM 717 O O . LEU A 1 92 ? 0.663 5.823 -2.712 1.00 85.06 92 LEU A O 1
ATOM 721 N N . LEU A 1 93 ? 0.764 7.427 -1.148 1.00 87.81 93 LEU A N 1
ATOM 722 C CA . LEU A 1 93 ? 1.791 8.223 -1.824 1.00 87.81 93 LEU A CA 1
ATOM 723 C C . LEU A 1 93 ? 3.108 7.455 -1.991 1.00 87.81 93 LEU A C 1
ATOM 725 O O . LEU A 1 93 ? 3.790 7.613 -3.006 1.00 87.81 93 LEU A O 1
ATOM 729 N N . LEU A 1 94 ? 3.488 6.629 -1.009 1.00 86.81 94 LEU A N 1
ATOM 730 C CA . LEU A 1 94 ? 4.665 5.768 -1.126 1.00 86.81 94 LEU A CA 1
ATOM 731 C C . LEU A 1 94 ? 4.463 4.717 -2.225 1.00 86.81 94 LEU A C 1
ATOM 733 O O . LEU A 1 94 ? 5.284 4.634 -3.139 1.00 86.81 94 LEU A O 1
ATOM 737 N N . ARG A 1 95 ? 3.339 3.991 -2.185 1.00 86.62 95 ARG A N 1
ATOM 738 C CA . ARG A 1 95 ? 2.992 2.986 -3.200 1.00 86.62 95 ARG A CA 1
ATOM 739 C C . ARG A 1 95 ? 2.861 3.586 -4.593 1.00 86.62 95 ARG A C 1
ATOM 741 O O . ARG A 1 95 ? 3.318 2.984 -5.555 1.00 86.62 95 ARG A O 1
ATOM 748 N N . GLU A 1 96 ? 2.283 4.777 -4.721 1.00 93.44 96 GLU A N 1
ATOM 749 C CA . GLU A 1 96 ? 2.161 5.469 -6.004 1.00 93.44 96 GLU A CA 1
ATOM 750 C C . GLU A 1 96 ? 3.540 5.841 -6.565 1.00 93.44 96 GLU A C 1
ATOM 752 O O . GLU A 1 96 ? 3.802 5.649 -7.754 1.00 93.44 96 GLU A O 1
ATOM 757 N N . LYS A 1 97 ? 4.456 6.334 -5.721 1.00 93.50 97 LYS A N 1
ATOM 758 C CA . LYS A 1 97 ? 5.837 6.623 -6.137 1.00 93.50 97 LYS A CA 1
ATOM 759 C C . LYS A 1 97 ? 6.568 5.363 -6.592 1.00 93.50 97 LYS A C 1
ATOM 761 O O . LYS A 1 97 ? 7.270 5.417 -7.599 1.00 93.50 97 LYS A O 1
ATOM 766 N N . GLU A 1 98 ? 6.422 4.259 -5.866 1.00 93.38 98 GLU A N 1
ATOM 767 C CA . GLU A 1 98 ? 7.009 2.966 -6.233 1.00 93.38 98 GLU A CA 1
ATOM 768 C C . GLU A 1 98 ? 6.423 2.444 -7.546 1.00 93.38 98 GLU A C 1
ATOM 770 O O . GLU A 1 98 ? 7.176 2.155 -8.473 1.00 93.38 98 GLU A O 1
ATOM 775 N N . ALA A 1 99 ? 5.096 2.445 -7.683 1.00 94.50 99 ALA A N 1
ATOM 776 C CA . ALA A 1 99 ? 4.406 2.021 -8.897 1.00 94.50 99 ALA A CA 1
ATOM 777 C C . ALA A 1 99 ? 4.810 2.859 -10.120 1.00 94.50 99 ALA A C 1
ATOM 779 O O . ALA A 1 99 ? 5.047 2.315 -11.196 1.00 94.50 99 ALA A O 1
ATOM 780 N N . ARG A 1 100 ? 4.955 4.184 -9.969 1.00 94.56 100 ARG A N 1
ATOM 781 C CA . ARG A 1 100 ? 5.444 5.056 -11.051 1.00 94.56 100 ARG A CA 1
ATOM 782 C C . ARG A 1 100 ? 6.892 4.756 -11.433 1.00 94.56 100 ARG A C 1
ATOM 784 O O . ARG A 1 100 ? 7.225 4.829 -12.615 1.00 94.56 100 ARG A O 1
ATOM 791 N N . LYS A 1 101 ? 7.761 4.452 -10.462 1.00 94.38 101 LYS A N 1
ATOM 792 C CA . LYS A 1 101 ? 9.152 4.060 -10.738 1.00 94.38 101 LYS A CA 1
ATOM 793 C C . LYS A 1 101 ? 9.206 2.739 -11.496 1.00 94.38 101 LYS A C 1
ATOM 795 O O . LYS A 1 101 ? 9.902 2.674 -12.506 1.00 94.38 101 LYS A O 1
ATOM 800 N N . GLU A 1 102 ? 8.445 1.742 -11.051 1.00 95.25 102 GLU A N 1
ATOM 801 C CA . GLU A 1 102 ? 8.404 0.433 -11.702 1.00 95.25 102 GLU A CA 1
ATOM 802 C C . GLU A 1 102 ? 7.834 0.542 -13.117 1.00 95.25 102 GLU A C 1
ATOM 804 O O . GLU A 1 102 ? 8.494 0.148 -14.071 1.00 95.25 102 GLU A O 1
ATOM 809 N N . GLY A 1 103 ? 6.698 1.223 -13.296 1.00 97.00 103 GLY A N 1
ATOM 810 C CA . GLY A 1 103 ? 6.117 1.433 -14.625 1.00 97.00 103 GLY A CA 1
ATOM 811 C C . GLY A 1 103 ? 7.041 2.205 -15.577 1.00 97.00 103 GLY A C 1
ATOM 812 O O . GLY A 1 103 ? 7.080 1.928 -16.776 1.00 97.00 103 GLY A O 1
ATOM 813 N N . ARG A 1 104 ? 7.846 3.151 -15.065 1.00 95.69 104 ARG A N 1
ATOM 814 C CA . ARG A 1 104 ? 8.876 3.823 -15.876 1.00 95.69 104 ARG A CA 1
ATOM 815 C C . ARG A 1 104 ? 9.975 2.847 -16.297 1.00 95.69 104 ARG A C 1
ATOM 817 O O . ARG A 1 104 ? 10.380 2.879 -17.457 1.00 95.69 104 ARG A O 1
ATOM 824 N N . LYS A 1 105 ? 10.445 1.998 -15.381 1.00 96.50 105 LYS A N 1
ATOM 825 C CA . LYS A 1 105 ? 11.467 0.980 -15.648 1.00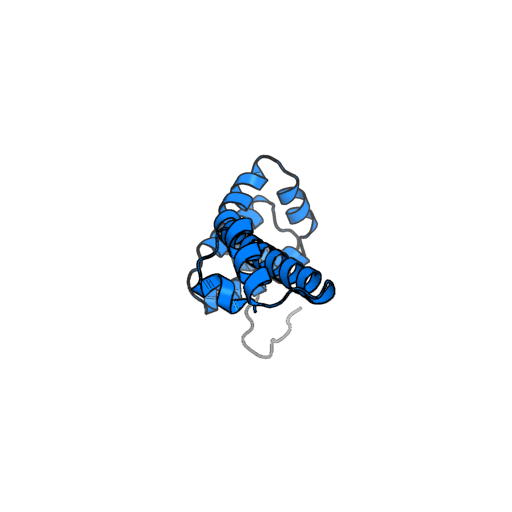 96.50 105 LYS A CA 1
ATOM 826 C C . LYS A 1 105 ? 10.979 -0.037 -16.681 1.00 96.50 105 LYS A C 1
ATOM 828 O O . LYS A 1 105 ? 11.677 -0.268 -17.665 1.00 96.50 105 LYS A O 1
ATOM 833 N N . GLU A 1 106 ? 9.769 -0.567 -16.510 1.00 97.25 106 GLU A N 1
ATOM 834 C CA . GLU A 1 106 ? 9.121 -1.478 -17.462 1.00 97.25 106 GLU A CA 1
ATOM 835 C C . GLU A 1 106 ? 8.985 -0.839 -18.852 1.00 97.25 106 GLU A C 1
ATOM 837 O O . GLU A 1 106 ? 9.312 -1.463 -19.860 1.00 97.25 106 GLU A O 1
ATOM 842 N N . GLY A 1 107 ? 8.582 0.436 -18.924 1.00 97.19 107 GLY A N 1
ATOM 843 C CA . GLY A 1 107 ? 8.484 1.168 -20.190 1.00 97.19 107 GLY A CA 1
ATOM 844 C C . GLY A 1 107 ? 9.826 1.337 -20.914 1.00 97.19 107 GLY A C 1
ATOM 845 O O . GLY A 1 107 ? 9.898 1.187 -22.140 1.00 97.19 107 GLY A O 1
ATOM 846 N N . ILE A 1 108 ? 10.902 1.621 -20.172 1.00 97.56 108 ILE A N 1
ATOM 847 C CA . ILE A 1 108 ? 12.260 1.686 -20.732 1.00 97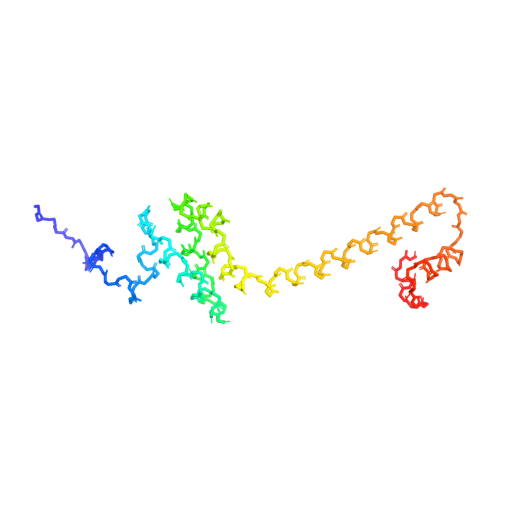.56 108 ILE A CA 1
ATOM 848 C C . ILE A 1 108 ? 12.684 0.301 -21.223 1.00 97.56 108 ILE A C 1
ATOM 850 O O . ILE A 1 108 ? 13.116 0.189 -22.369 1.00 97.56 108 ILE A O 1
ATOM 854 N N . GLN A 1 109 ? 12.495 -0.742 -20.409 1.00 97.44 109 GLN A N 1
ATOM 855 C CA . GLN A 1 109 ? 12.860 -2.113 -20.766 1.00 97.44 109 GLN A CA 1
ATOM 856 C C . GLN A 1 109 ? 12.134 -2.579 -22.032 1.00 97.44 109 GLN A C 1
ATOM 858 O O . GLN A 1 109 ? 12.782 -3.007 -22.979 1.00 97.44 109 GLN A O 1
ATOM 863 N N . GLY A 1 110 ? 10.818 -2.372 -22.124 1.00 97.75 110 GLY A N 1
ATOM 864 C CA . GLY A 1 110 ? 10.063 -2.714 -23.331 1.00 97.75 110 GLY A CA 1
ATOM 865 C C . GLY A 1 110 ? 10.530 -1.945 -24.574 1.00 97.75 110 GLY A C 1
ATOM 866 O O . GLY A 1 110 ? 10.504 -2.478 -25.683 1.00 97.75 110 GLY A O 1
ATOM 867 N N . THR A 1 111 ? 11.018 -0.708 -24.407 1.00 97.06 111 THR A N 1
ATOM 868 C CA . THR A 1 111 ? 11.628 0.060 -25.508 1.00 97.06 111 THR A CA 1
ATOM 869 C C . THR A 1 111 ? 12.953 -0.565 -25.951 1.00 97.06 111 THR A C 1
ATOM 871 O O . THR A 1 111 ? 13.195 -0.680 -27.151 1.00 97.06 111 THR A O 1
ATOM 874 N N . VAL A 1 112 ? 13.804 -0.967 -25.000 1.00 97.62 112 VAL A N 1
ATOM 875 C CA . VAL A 1 112 ? 15.071 -1.663 -25.274 1.00 97.62 112 VAL A CA 1
ATOM 876 C C . VAL A 1 112 ? 14.810 -2.975 -26.004 1.00 97.62 112 VAL A C 1
ATOM 878 O O . VAL A 1 112 ? 15.400 -3.201 -27.057 1.00 97.62 112 VAL A O 1
ATOM 881 N N . ASP A 1 113 ? 13.896 -3.794 -25.486 1.00 97.75 113 ASP A N 1
ATOM 882 C CA . ASP A 1 113 ? 13.570 -5.109 -26.038 1.00 97.75 113 ASP A CA 1
ATOM 883 C C . ASP A 1 113 ? 13.059 -4.980 -27.479 1.00 97.75 113 ASP A C 1
ATOM 885 O O . ASP A 1 113 ? 13.606 -5.604 -28.385 1.00 97.75 113 ASP A O 1
ATOM 889 N N . THR A 1 114 ? 12.114 -4.065 -27.724 1.00 97.88 114 THR A N 1
ATOM 890 C CA . THR A 1 114 ? 11.583 -3.795 -29.074 1.00 97.88 114 THR A CA 1
ATOM 891 C C . THR A 1 114 ? 12.685 -3.356 -30.047 1.00 97.88 114 THR A C 1
ATOM 893 O O . THR A 1 114 ? 12.733 -3.797 -31.195 1.00 97.88 114 THR A O 1
ATOM 896 N N . LEU A 1 115 ? 13.595 -2.473 -29.617 1.00 97.00 115 LEU A N 1
ATOM 897 C CA . LEU A 1 115 ? 14.680 -2.000 -30.481 1.00 97.00 115 LEU A CA 1
ATOM 898 C C . LEU A 1 115 ? 15.722 -3.096 -30.749 1.00 97.00 115 LEU A C 1
ATOM 900 O O . LEU A 1 115 ? 16.229 -3.183 -31.869 1.00 97.00 115 LEU A O 1
ATOM 904 N N . ARG A 1 116 ? 16.009 -3.956 -29.764 1.00 96.69 116 ARG A N 1
ATOM 905 C CA . ARG A 1 116 ? 16.862 -5.139 -29.949 1.00 96.69 116 ARG A CA 1
ATOM 906 C C . ARG A 1 116 ? 16.240 -6.130 -30.925 1.00 96.69 116 ARG A C 1
ATOM 908 O O . ARG A 1 116 ? 16.943 -6.620 -31.805 1.00 96.69 116 ARG A O 1
ATOM 915 N N . GLU A 1 117 ? 14.937 -6.380 -30.822 1.00 97.50 117 GLU A N 1
ATOM 916 C CA . GLU A 1 117 ? 14.197 -7.238 -31.757 1.00 97.50 117 GLU A CA 1
ATOM 917 C C . GLU A 1 117 ? 14.248 -6.710 -33.197 1.00 97.50 117 GLU A C 1
ATOM 919 O O . GLU A 1 117 ? 14.364 -7.492 -34.141 1.00 97.50 117 GLU A O 1
ATOM 924 N N . PHE A 1 118 ? 14.243 -5.387 -33.382 1.00 96.81 118 PHE A N 1
ATOM 925 C CA . PHE A 1 118 ? 14.435 -4.754 -34.692 1.00 96.81 118 PHE A CA 1
ATOM 926 C C . PHE A 1 118 ? 15.900 -4.676 -35.153 1.00 96.81 118 PHE A C 1
ATOM 928 O O . PHE A 1 118 ? 16.173 -4.168 -36.241 1.00 96.81 118 PHE A O 1
ATOM 935 N N . GLY A 1 119 ? 16.841 -5.217 -34.376 1.00 95.75 119 GLY A N 1
ATOM 936 C CA . GLY A 1 119 ? 18.249 -5.336 -34.749 1.00 95.75 119 GLY A CA 1
ATOM 937 C C . GLY A 1 119 ? 19.097 -4.093 -34.474 1.00 95.75 119 GLY A C 1
ATOM 938 O O . GLY A 1 119 ? 20.200 -3.987 -35.012 1.00 95.75 119 GLY A O 1
ATOM 939 N N . HIS A 1 120 ? 18.620 -3.154 -33.652 1.00 96.69 120 HIS A N 1
ATOM 940 C CA . HIS A 1 120 ? 19.419 -1.998 -33.245 1.00 96.69 120 HIS A CA 1
ATOM 941 C C . HIS A 1 120 ? 20.531 -2.397 -32.270 1.00 96.69 120 HIS A C 1
ATOM 943 O O . HIS A 1 120 ? 20.331 -3.201 -31.361 1.00 96.69 120 HIS A O 1
ATOM 949 N N . GLY A 1 121 ? 21.714 -1.802 -32.440 1.00 95.12 121 GLY A N 1
ATOM 950 C CA . GLY A 1 121 ? 22.846 -2.014 -31.536 1.00 95.12 121 GLY A CA 1
ATOM 951 C C . GLY A 1 121 ? 22.744 -1.179 -30.255 1.00 95.12 121 GLY A C 1
ATOM 952 O O . GLY A 1 121 ? 22.167 -0.090 -30.260 1.00 95.12 121 GLY A O 1
ATOM 953 N N . ASP A 1 122 ? 23.382 -1.629 -29.171 1.00 94.69 122 ASP A N 1
ATOM 954 C CA . ASP A 1 122 ? 23.259 -1.008 -27.840 1.00 94.69 122 ASP A CA 1
ATOM 955 C C . ASP A 1 122 ? 23.601 0.494 -27.816 1.00 94.69 122 ASP A C 1
ATOM 957 O O . ASP A 1 122 ? 22.975 1.254 -27.087 1.00 94.69 122 ASP A O 1
ATOM 961 N N . LEU A 1 123 ? 24.532 0.978 -28.650 1.00 95.69 123 LEU A N 1
ATOM 962 C CA . LEU A 1 123 ? 24.852 2.415 -28.747 1.00 95.69 123 LEU A CA 1
ATOM 963 C C . LEU A 1 123 ? 23.695 3.262 -29.310 1.00 95.69 123 LEU A C 1
ATOM 965 O O . LEU A 1 123 ? 23.536 4.433 -28.952 1.00 95.69 123 LEU A O 1
ATOM 969 N N . GLU A 1 124 ? 22.905 2.705 -30.226 1.00 95.56 124 GLU A N 1
ATOM 970 C CA . GLU A 1 124 ? 21.720 3.364 -30.784 1.00 95.56 124 GLU A CA 1
ATOM 971 C C . GLU A 1 124 ? 20.582 3.356 -29.773 1.00 95.56 124 GLU A C 1
ATOM 973 O O . GLU A 1 124 ? 19.989 4.404 -29.511 1.00 95.56 124 GLU A O 1
ATOM 978 N N . ILE A 1 125 ? 20.361 2.205 -29.136 1.00 97.19 125 ILE A N 1
ATOM 979 C CA . ILE A 1 125 ? 19.345 2.036 -28.099 1.00 97.19 125 ILE A CA 1
ATOM 980 C C . ILE A 1 125 ? 19.638 2.960 -26.915 1.00 97.19 125 ILE A C 1
ATOM 982 O O . ILE A 1 125 ? 18.744 3.687 -26.483 1.00 97.19 125 ILE A O 1
ATOM 986 N N . LYS A 1 126 ? 20.899 3.036 -26.462 1.00 96.56 126 LYS A N 1
ATOM 987 C CA . LYS A 1 126 ? 21.330 3.938 -25.383 1.00 96.56 126 LYS A CA 1
ATOM 988 C C . LYS A 1 126 ? 20.951 5.382 -25.666 1.00 96.56 126 LYS A C 1
ATOM 990 O O . LYS A 1 126 ? 20.343 6.040 -24.827 1.00 96.56 126 LYS A O 1
ATOM 995 N N . ARG A 1 127 ? 21.261 5.876 -26.869 1.00 96.12 127 ARG A N 1
ATOM 996 C CA . ARG A 1 127 ? 20.908 7.245 -27.277 1.00 96.12 127 ARG A CA 1
ATOM 997 C C . ARG A 1 127 ? 19.395 7.446 -27.334 1.00 96.12 127 ARG A C 1
ATOM 999 O O . ARG A 1 127 ? 18.915 8.484 -26.881 1.00 96.12 127 ARG A O 1
ATOM 1006 N N . ALA A 1 128 ? 18.653 6.464 -27.845 1.00 95.88 128 ALA A N 1
ATOM 1007 C CA . ALA A 1 128 ? 17.201 6.536 -27.955 1.00 95.88 128 ALA A CA 1
ATOM 1008 C C . ALA A 1 128 ? 16.519 6.623 -26.579 1.00 95.88 128 ALA A C 1
ATOM 1010 O O . ALA A 1 128 ? 15.677 7.500 -26.373 1.00 95.88 128 ALA A O 1
ATOM 1011 N N . ILE A 1 129 ? 16.905 5.775 -25.617 1.00 97.19 129 ILE A N 1
ATOM 1012 C CA . ILE A 1 129 ? 16.316 5.800 -24.269 1.00 97.19 129 ILE A CA 1
ATOM 1013 C C . ILE A 1 129 ? 16.759 7.032 -23.471 1.00 97.19 129 ILE A C 1
ATOM 1015 O O . ILE A 1 129 ? 15.928 7.622 -22.781 1.00 97.19 129 ILE A O 1
ATOM 1019 N N . MET A 1 130 ? 18.008 7.493 -23.632 1.00 96.94 130 MET A N 1
ATOM 1020 C CA . MET A 1 130 ? 18.469 8.757 -23.043 1.00 96.94 130 MET A CA 1
ATOM 1021 C C . MET A 1 130 ? 17.618 9.935 -23.516 1.00 96.94 130 MET A C 1
ATOM 1023 O O . MET A 1 130 ? 17.167 10.729 -22.699 1.00 96.94 130 MET A O 1
ATOM 1027 N N . GLN A 1 131 ? 17.349 10.042 -24.821 1.00 95.69 131 GLN A N 1
ATOM 1028 C CA . GLN A 1 131 ? 16.526 11.127 -25.358 1.00 95.69 131 GLN A CA 1
ATOM 1029 C C . GLN A 1 131 ? 15.056 11.005 -24.946 1.00 95.69 131 GLN A C 1
ATOM 1031 O O . GLN A 1 131 ? 14.458 11.979 -24.490 1.00 95.69 131 GLN A O 1
ATOM 1036 N N . ARG A 1 132 ? 14.461 9.814 -25.090 1.00 95.44 132 ARG A N 1
ATOM 1037 C CA . ARG A 1 132 ? 13.028 9.604 -24.847 1.00 95.44 132 ARG A CA 1
ATOM 1038 C C . ARG A 1 132 ? 12.661 9.744 -23.374 1.00 95.44 132 ARG A C 1
ATOM 1040 O O . ARG A 1 132 ? 11.643 10.356 -23.061 1.00 95.44 132 ARG A O 1
ATOM 1047 N N . TYR A 1 133 ? 13.487 9.193 -22.490 1.00 94.94 133 TYR A N 1
ATOM 1048 C CA . TYR A 1 133 ? 13.225 9.153 -21.055 1.00 94.94 133 TYR A CA 1
ATOM 1049 C C . TYR A 1 133 ? 14.036 10.186 -20.266 1.00 94.94 133 TYR A C 1
ATOM 1051 O O . TYR A 1 133 ? 13.886 10.230 -19.050 1.00 94.94 133 TYR A O 1
ATOM 1059 N N . GLN A 1 134 ? 14.840 11.029 -20.930 1.00 96.19 134 GLN A N 1
ATOM 1060 C CA . GLN A 1 134 ? 15.728 12.024 -20.306 1.00 96.19 134 GLN A CA 1
ATOM 1061 C C . GLN A 1 134 ? 16.673 11.408 -19.259 1.00 96.19 134 GLN A C 1
ATOM 1063 O O . GLN A 1 134 ? 16.827 11.945 -18.165 1.00 96.19 134 GLN A O 1
ATOM 1068 N N . LEU A 1 135 ? 17.265 10.256 -19.583 1.00 95.19 135 LEU A N 1
ATOM 1069 C CA . LEU A 1 135 ? 18.208 9.555 -18.704 1.00 95.19 135 LEU A CA 1
ATOM 1070 C C . LEU A 1 135 ? 19.633 10.079 -18.891 1.00 95.19 135 LEU A C 1
ATOM 1072 O O . LEU A 1 135 ? 20.025 10.462 -20.000 1.00 95.19 135 LEU A O 1
ATOM 1076 N N . SER A 1 136 ? 20.426 10.025 -17.823 1.00 96.06 136 SER A N 1
ATOM 1077 C CA . SER A 1 136 ? 21.872 10.215 -17.908 1.00 96.06 136 SER A CA 1
ATOM 1078 C C . SER A 1 136 ? 22.551 9.057 -18.659 1.00 96.06 136 SER A C 1
ATOM 1080 O O . SER A 1 136 ? 21.944 8.026 -18.966 1.00 96.06 136 SER A O 1
ATOM 1082 N N . ILE A 1 137 ? 23.838 9.221 -18.977 1.00 92.50 137 ILE A N 1
ATOM 1083 C CA . ILE A 1 137 ? 24.635 8.166 -19.624 1.00 92.50 137 ILE A CA 1
ATOM 1084 C C . ILE A 1 137 ? 24.780 6.950 -18.702 1.00 92.50 137 ILE A C 1
ATOM 1086 O O . ILE A 1 137 ? 24.799 5.813 -19.185 1.00 92.50 137 ILE A O 1
ATOM 1090 N N . GLU A 1 138 ? 24.915 7.192 -17.401 1.00 94.75 138 GLU A N 1
ATOM 1091 C CA . GLU A 1 138 ? 25.013 6.172 -16.362 1.00 94.75 138 GLU A CA 1
ATOM 1092 C C . GLU A 1 138 ? 23.683 5.431 -16.228 1.00 94.75 138 GLU A C 1
ATOM 1094 O O . GLU A 1 138 ? 23.657 4.218 -16.412 1.00 94.75 138 GLU A O 1
ATOM 1099 N N . GLU A 1 139 ? 22.579 6.161 -16.038 1.00 93.31 139 GLU A N 1
ATOM 1100 C CA . GLU A 1 139 ? 21.236 5.585 -15.886 1.00 93.31 139 GLU A CA 1
ATOM 1101 C C . GLU A 1 139 ? 20.839 4.747 -17.103 1.00 93.31 139 GLU A C 1
ATOM 1103 O O . GLU A 1 139 ? 20.369 3.626 -16.960 1.00 93.31 139 GLU A O 1
ATOM 1108 N N . ALA A 1 140 ? 21.070 5.245 -18.321 1.00 93.50 140 ALA A N 1
ATOM 1109 C CA . ALA A 1 140 ? 20.789 4.485 -19.537 1.00 93.50 140 ALA A CA 1
ATOM 1110 C C . ALA A 1 140 ? 21.690 3.249 -19.697 1.00 93.50 140 ALA A C 1
ATOM 1112 O O . ALA A 1 140 ? 21.339 2.326 -20.425 1.00 93.50 140 ALA A O 1
ATOM 1113 N N . GLY A 1 141 ? 22.862 3.236 -19.055 1.00 93.06 141 GLY A N 1
ATOM 1114 C CA . GLY A 1 141 ? 23.750 2.077 -19.035 1.00 93.06 141 GLY A CA 1
ATOM 1115 C C . GLY A 1 141 ? 23.216 0.913 -18.202 1.00 93.06 141 GLY A C 1
ATOM 1116 O O . GLY A 1 141 ? 23.604 -0.214 -18.463 1.00 93.06 141 GLY A O 1
ATOM 1117 N N . GLU A 1 142 ? 22.317 1.157 -17.247 1.00 94.81 142 GLU A N 1
ATOM 1118 C CA . GLU A 1 142 ? 21.737 0.101 -16.404 1.00 94.81 142 GLU A CA 1
ATOM 1119 C C . GLU A 1 142 ? 20.700 -0.768 -17.140 1.00 94.81 142 GLU A C 1
ATOM 1121 O O . GLU A 1 142 ? 20.332 -1.831 -16.647 1.00 94.81 142 GLU A O 1
ATOM 1126 N N . TYR A 1 143 ? 20.230 -0.325 -18.312 1.00 93.31 143 TYR A N 1
ATOM 1127 C CA . TYR A 1 143 ? 19.168 -0.978 -19.093 1.00 93.31 143 TYR A CA 1
ATOM 1128 C C . TYR A 1 143 ? 19.677 -1.767 -20.310 1.00 93.31 143 TYR A C 1
ATOM 1130 O O . TYR A 1 143 ? 18.866 -2.317 -21.057 1.00 93.31 143 TYR A O 1
ATOM 1138 N N . LEU A 1 144 ? 20.989 -1.783 -20.555 1.00 91.81 144 LEU A N 1
ATOM 1139 C CA . LEU A 1 144 ? 21.613 -2.380 -21.741 1.00 91.81 144 LEU A CA 1
ATOM 1140 C C . LEU A 1 144 ? 22.569 -3.491 -21.334 1.00 91.81 144 LEU A C 1
ATOM 1142 O O . LEU A 1 144 ? 22.386 -4.605 -21.877 1.00 91.81 144 LEU A O 1
#